Protein AF-A0A5M6CKJ2-F1 (afdb_monomer_lite)

Organism: NCBI:txid2605748

Sequence (151 aa):
MIADSASLDAARKNWSGVEALREKLNVSAFSAVGVVGGTFPFSLADAAHNVPLLHAFSVLNDVLAQLASEGHFSCKSHFLGALVAKSANQLPWRDVESVKSGIKDRNRVAHLGVMLSRCTCWKHIDTIKLELTQFGILQCSEPSNAPESPS

Foldseek 3Di:
DQPDPVLLVVLVVLLVVLVVLVVVLVVVVVVVVPDDDDPPPVQVSLLSLLVSLLSLLVSQLSVLVSCCVVPLWPDPDSDSLRSLVGCVVRAPQPCSPLQNVSVVVNCCCPPVVDGDGNVNSVVNSVSSVVRCVSVVSDPPDDPPPDDDDDD

Structure (mmCIF, N/CA/C/O backbone):
data_AF-A0A5M6CKJ2-F1
#
_entry.id   AF-A0A5M6CKJ2-F1
#
loop_
_atom_site.group_PDB
_atom_site.id
_atom_site.type_symbol
_atom_site.label_atom_id
_atom_site.label_alt_id
_atom_site.label_comp_id
_atom_site.label_asym_id
_atom_site.label_entity_id
_atom_site.label_seq_id
_atom_site.pdbx_PDB_ins_code
_atom_site.Cartn_x
_atom_site.Cartn_y
_atom_site.Cartn_z
_atom_site.occupancy
_atom_site.B_iso_or_equiv
_atom_site.auth_seq_id
_atom_site.auth_comp_id
_atom_site.auth_asym_id
_atom_site.auth_atom_id
_atom_site.pdbx_PDB_model_num
ATOM 1 N N . MET A 1 1 ? -8.041 6.752 12.613 1.00 75.44 1 MET A N 1
ATOM 2 C CA . MET A 1 1 ? -7.098 6.196 11.625 1.00 75.44 1 MET A CA 1
ATOM 3 C C . MET A 1 1 ? -5.795 5.941 12.352 1.00 75.44 1 MET A C 1
ATOM 5 O O . MET A 1 1 ? -5.540 6.716 13.266 1.00 75.44 1 MET A O 1
ATOM 9 N N . ILE A 1 2 ? -5.089 4.854 11.994 1.00 94.88 2 ILE A N 1
ATOM 10 C CA . ILE A 1 2 ? -4.227 4.011 12.861 1.00 94.88 2 ILE A CA 1
ATOM 11 C C . ILE A 1 2 ? -3.830 4.669 14.192 1.00 94.88 2 ILE A C 1
ATOM 13 O O . ILE A 1 2 ? -3.023 5.596 14.217 1.00 94.88 2 ILE A O 1
ATOM 17 N N . ALA A 1 3 ? -4.415 4.173 15.282 1.00 94.81 3 ALA A N 1
ATOM 18 C CA . ALA A 1 3 ? -4.181 4.651 16.641 1.00 94.81 3 ALA A CA 1
ATOM 19 C C . ALA A 1 3 ? -2.909 4.058 17.262 1.00 94.81 3 ALA A C 1
ATOM 21 O O . ALA A 1 3 ? -2.261 4.717 18.076 1.00 94.81 3 ALA A O 1
ATOM 22 N N . ASP A 1 4 ? -2.544 2.831 16.883 1.00 96.31 4 ASP A N 1
ATOM 23 C CA . ASP A 1 4 ? -1.317 2.201 17.357 1.00 96.31 4 ASP A CA 1
ATOM 24 C C . ASP A 1 4 ? -0.080 2.841 16.706 1.00 96.31 4 ASP A C 1
ATOM 26 O O . ASP A 1 4 ? 0.152 2.721 15.499 1.00 96.31 4 ASP A O 1
ATOM 30 N N . SER A 1 5 ? 0.735 3.528 17.509 1.00 95.81 5 SER A N 1
ATOM 31 C CA . SER A 1 5 ? 1.895 4.273 17.008 1.00 95.81 5 SER A CA 1
ATOM 32 C C . SER A 1 5 ? 2.944 3.368 16.360 1.00 95.81 5 SER A C 1
ATOM 34 O O . SER A 1 5 ? 3.517 3.740 15.338 1.00 95.81 5 SER A O 1
ATOM 36 N N . ALA A 1 6 ? 3.151 2.160 16.891 1.00 96.69 6 ALA A N 1
ATOM 37 C CA . ALA A 1 6 ? 4.087 1.193 16.324 1.00 96.69 6 ALA A CA 1
ATOM 38 C C . ALA A 1 6 ? 3.648 0.731 14.924 1.00 96.69 6 ALA A C 1
ATOM 40 O O . ALA A 1 6 ? 4.462 0.693 13.998 1.00 96.69 6 ALA A O 1
ATOM 41 N N . SER A 1 7 ? 2.360 0.435 14.743 1.00 96.56 7 SER A N 1
ATOM 42 C CA . SER A 1 7 ? 1.784 0.069 13.446 1.00 96.56 7 SER A CA 1
ATOM 43 C C . SER A 1 7 ? 1.814 1.229 12.453 1.00 96.56 7 SER A C 1
ATOM 45 O O . SER A 1 7 ? 2.101 1.024 11.271 1.00 96.56 7 SER A O 1
ATOM 47 N N . LEU A 1 8 ? 1.572 2.457 12.918 1.00 96.88 8 LEU A N 1
ATOM 48 C CA . LEU A 1 8 ? 1.676 3.657 12.090 1.00 96.88 8 LEU A CA 1
ATOM 49 C C . LEU A 1 8 ? 3.113 3.878 11.595 1.00 96.88 8 LEU A C 1
ATOM 51 O O . LEU A 1 8 ? 3.332 4.117 10.403 1.00 96.88 8 LEU A O 1
ATOM 55 N N . ASP A 1 9 ? 4.098 3.753 12.482 1.00 96.75 9 ASP A N 1
ATOM 56 C CA . ASP A 1 9 ? 5.512 3.890 12.135 1.00 96.75 9 ASP A CA 1
ATOM 57 C C . ASP A 1 9 ? 5.977 2.767 11.202 1.00 96.75 9 ASP A C 1
ATOM 59 O O . ASP A 1 9 ? 6.713 3.021 10.244 1.00 96.75 9 ASP A O 1
ATOM 63 N N . ALA A 1 10 ? 5.497 1.538 11.411 1.00 96.94 10 ALA A N 1
ATOM 64 C CA . ALA A 1 10 ? 5.757 0.420 10.511 1.00 96.94 10 ALA A CA 1
ATOM 65 C C . ALA A 1 10 ? 5.191 0.674 9.105 1.00 96.94 10 ALA A C 1
ATOM 67 O O . ALA A 1 10 ? 5.906 0.499 8.116 1.00 96.94 10 ALA A O 1
ATOM 68 N N . ALA A 1 11 ? 3.949 1.157 8.998 1.00 97.19 11 ALA A N 1
ATOM 69 C CA . ALA A 1 11 ? 3.337 1.499 7.716 1.00 97.19 11 ALA A CA 1
ATOM 70 C C . ALA A 1 11 ? 4.126 2.597 6.980 1.00 97.19 11 ALA A C 1
ATOM 72 O O . ALA A 1 11 ? 4.420 2.462 5.789 1.00 97.19 11 ALA A O 1
ATOM 73 N N . ARG A 1 12 ? 4.545 3.651 7.694 1.00 97.50 12 ARG A N 1
ATOM 74 C CA . ARG A 1 12 ? 5.382 4.734 7.144 1.00 97.50 12 ARG A CA 1
ATOM 75 C C . ARG A 1 12 ? 6.749 4.236 6.688 1.00 97.50 12 ARG A C 1
ATOM 77 O O . ARG A 1 12 ? 7.211 4.613 5.612 1.00 97.50 12 ARG A O 1
ATOM 84 N N . LYS A 1 13 ? 7.387 3.370 7.477 1.00 97.00 13 LYS A N 1
ATOM 85 C CA . LYS A 1 13 ? 8.678 2.759 7.141 1.00 97.00 13 LYS A CA 1
ATOM 86 C C . LYS A 1 13 ? 8.579 1.849 5.918 1.00 97.00 13 LYS A C 1
ATOM 88 O O . LYS A 1 13 ? 9.456 1.881 5.062 1.00 97.00 13 LYS A O 1
ATOM 93 N N . ASN A 1 14 ? 7.517 1.059 5.799 1.00 97.00 14 ASN A N 1
ATOM 94 C CA . ASN A 1 14 ? 7.327 0.224 4.616 1.00 97.00 14 ASN A CA 1
ATOM 95 C C . ASN A 1 14 ? 7.052 1.090 3.377 1.00 97.00 14 ASN A C 1
ATOM 97 O O . ASN A 1 14 ? 7.629 0.847 2.315 1.00 97.00 14 ASN A O 1
ATOM 101 N N . TRP A 1 15 ? 6.265 2.165 3.521 1.00 97.75 15 TRP A N 1
ATOM 102 C CA . TRP A 1 15 ? 6.047 3.125 2.437 1.00 97.75 15 TRP A CA 1
ATOM 103 C C . TRP A 1 15 ? 7.336 3.824 1.987 1.00 97.75 15 TRP A C 1
ATOM 105 O O . TRP A 1 15 ? 7.572 3.961 0.788 1.00 97.75 15 TRP A O 1
ATOM 115 N N . SER A 1 16 ? 8.222 4.216 2.909 1.00 96.31 16 SER A N 1
ATOM 116 C CA . SER A 1 16 ? 9.513 4.805 2.521 1.00 96.31 16 SER A CA 1
ATOM 117 C C . SER A 1 16 ? 10.379 3.825 1.719 1.00 96.31 16 SER A C 1
ATOM 119 O O . SER A 1 16 ? 11.124 4.247 0.836 1.00 96.31 16 SER A O 1
ATOM 121 N N . GLY A 1 17 ? 10.216 2.515 1.933 1.00 94.88 17 GLY A N 1
ATOM 122 C CA . GLY A 1 17 ? 10.793 1.474 1.084 1.00 94.88 17 GLY A CA 1
ATOM 123 C C . GLY A 1 17 ? 10.261 1.486 -0.356 1.00 94.88 17 GLY A C 1
ATOM 124 O O . GLY A 1 17 ? 11.037 1.287 -1.290 1.00 94.88 17 GLY A O 1
ATOM 125 N N . VAL A 1 18 ? 8.967 1.759 -0.559 1.00 95.88 18 VAL A N 1
ATOM 126 C CA . VAL A 1 18 ? 8.364 1.930 -1.897 1.00 95.88 18 VAL A CA 1
ATOM 127 C C . VAL A 1 18 ? 8.984 3.129 -2.615 1.00 95.88 18 VAL A C 1
ATOM 129 O O . VAL A 1 18 ? 9.413 3.004 -3.763 1.00 95.88 18 VAL A O 1
ATOM 132 N N . GLU A 1 19 ? 9.089 4.270 -1.931 1.00 94.88 19 GLU A N 1
ATOM 133 C CA . GLU A 1 19 ? 9.673 5.498 -2.490 1.00 94.88 19 GLU A CA 1
ATOM 134 C C . GLU A 1 19 ? 11.169 5.323 -2.796 1.00 94.88 19 GLU A C 1
ATOM 136 O O . GLU A 1 19 ? 11.634 5.702 -3.869 1.00 94.88 19 GLU A O 1
ATOM 141 N N . ALA A 1 20 ? 11.924 4.660 -1.914 1.00 92.62 20 ALA A N 1
ATOM 142 C CA . ALA A 1 20 ? 13.337 4.367 -2.147 1.00 92.62 20 ALA A CA 1
ATOM 143 C C . ALA A 1 20 ? 13.554 3.447 -3.363 1.00 92.62 20 ALA A C 1
ATOM 145 O O . ALA A 1 20 ? 14.517 3.626 -4.112 1.00 92.62 20 ALA A O 1
ATOM 146 N N . LEU A 1 21 ? 12.672 2.463 -3.580 1.00 91.25 21 LEU A N 1
ATOM 147 C CA . LEU A 1 21 ? 12.704 1.621 -4.779 1.00 91.25 21 LEU A CA 1
ATOM 148 C C . LEU A 1 21 ? 12.381 2.431 -6.038 1.00 91.25 21 LEU A C 1
ATOM 150 O O . LEU A 1 21 ? 13.078 2.288 -7.043 1.00 91.25 21 LEU A O 1
ATOM 154 N N . ARG A 1 22 ? 11.365 3.300 -5.983 1.00 90.50 22 ARG A N 1
ATOM 155 C CA . ARG A 1 22 ? 11.008 4.203 -7.086 1.00 90.50 22 ARG A CA 1
ATOM 156 C C . ARG A 1 22 ? 12.167 5.115 -7.470 1.00 90.50 22 ARG A C 1
ATOM 158 O O . ARG A 1 22 ? 12.487 5.209 -8.653 1.00 90.50 22 ARG A O 1
ATOM 165 N N . GLU A 1 23 ? 12.819 5.726 -6.489 1.00 88.75 23 GLU A N 1
ATOM 166 C CA . GLU A 1 23 ? 13.943 6.630 -6.722 1.00 88.75 23 GLU A CA 1
ATOM 167 C C . GLU A 1 23 ? 15.131 5.902 -7.355 1.00 88.75 23 GLU A C 1
ATOM 169 O O . GLU A 1 23 ? 15.638 6.321 -8.394 1.00 88.75 23 GLU A O 1
ATOM 174 N N . LYS A 1 24 ? 15.513 4.737 -6.817 1.00 86.75 24 LYS A N 1
ATOM 175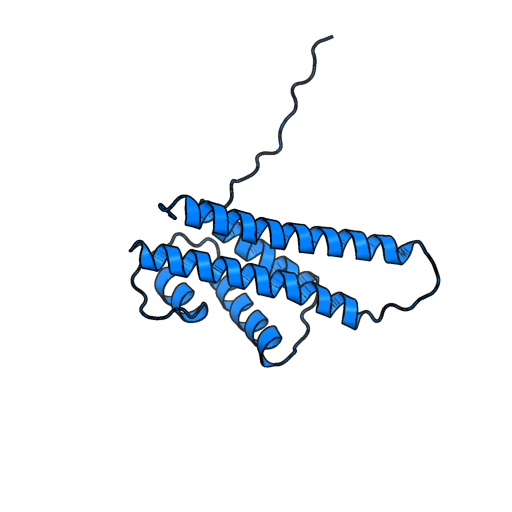 C CA . LYS A 1 24 ? 16.584 3.912 -7.399 1.00 86.75 24 LYS A CA 1
ATOM 176 C C . LYS A 1 24 ? 16.301 3.527 -8.850 1.00 86.75 24 LYS A C 1
ATOM 178 O O . LYS A 1 24 ? 17.207 3.573 -9.681 1.00 86.75 24 LYS A O 1
ATOM 183 N N . LEU A 1 25 ? 15.057 3.165 -9.163 1.00 85.50 25 LEU A N 1
ATOM 184 C CA . LEU A 1 25 ? 14.658 2.807 -10.524 1.00 85.50 25 LEU A CA 1
ATOM 185 C C . LEU A 1 25 ? 14.714 4.008 -11.469 1.00 85.50 25 LEU A C 1
ATOM 187 O O . LEU A 1 25 ? 15.234 3.877 -12.576 1.00 85.50 25 LEU A O 1
ATOM 191 N N . ASN A 1 26 ? 14.264 5.181 -11.020 1.00 80.31 26 ASN A N 1
ATOM 192 C CA . ASN A 1 26 ? 14.388 6.415 -11.789 1.00 80.31 26 ASN A CA 1
ATOM 193 C C . ASN A 1 26 ? 15.861 6.740 -12.077 1.00 80.31 26 ASN A C 1
ATOM 195 O O . ASN A 1 26 ? 16.216 6.904 -13.242 1.00 80.31 26 ASN A O 1
ATOM 199 N N . VAL A 1 27 ? 16.724 6.745 -11.055 1.00 75.50 27 VAL A N 1
ATOM 200 C CA . VAL A 1 27 ? 18.167 7.021 -11.193 1.00 75.50 27 VAL A CA 1
ATOM 201 C C . VAL A 1 27 ? 18.829 6.032 -12.156 1.00 75.50 27 VAL A C 1
ATOM 203 O O . VAL A 1 27 ? 19.533 6.446 -13.074 1.00 75.50 27 VAL A O 1
ATOM 206 N N . SER A 1 28 ? 18.551 4.732 -12.016 1.00 66.88 28 SER A N 1
ATOM 207 C CA . SER A 1 28 ? 19.137 3.696 -12.878 1.00 66.88 28 SER A CA 1
ATOM 208 C C . SER A 1 28 ? 18.737 3.830 -14.353 1.00 66.88 28 SER A C 1
ATOM 210 O O . SER A 1 28 ? 19.562 3.594 -15.237 1.00 66.88 28 SER A O 1
ATOM 212 N N . ALA A 1 29 ? 17.509 4.283 -14.633 1.00 60.06 29 ALA A N 1
ATOM 213 C CA . ALA A 1 29 ? 17.052 4.543 -15.994 1.00 60.06 29 ALA A CA 1
ATOM 214 C C . ALA A 1 29 ? 17.781 5.741 -16.631 1.00 60.06 29 ALA A C 1
ATOM 216 O O . ALA A 1 29 ? 18.025 5.729 -17.834 1.00 60.06 29 ALA A O 1
ATOM 217 N N . PHE A 1 30 ? 18.171 6.744 -15.834 1.00 54.19 30 PHE A N 1
ATOM 218 C CA . PHE A 1 30 ? 18.978 7.878 -16.300 1.00 54.19 30 PHE A CA 1
ATOM 219 C C . PHE A 1 30 ? 20.458 7.508 -16.489 1.00 54.19 30 PHE A C 1
ATOM 221 O O . PHE A 1 30 ? 21.078 7.950 -17.455 1.00 54.19 30 PHE A O 1
ATOM 228 N N . SER A 1 31 ? 21.028 6.658 -15.628 1.00 49.19 31 SER A N 1
ATOM 229 C CA . SER A 1 31 ? 22.428 6.215 -15.747 1.00 49.19 31 SER A CA 1
ATOM 230 C C . SER A 1 31 ? 22.679 5.289 -16.947 1.00 49.19 31 SER A C 1
ATOM 232 O O . SER A 1 31 ? 23.782 5.286 -17.491 1.00 49.19 31 SER A O 1
ATOM 234 N N . ALA A 1 32 ? 21.664 4.550 -17.406 1.00 49.47 32 ALA A N 1
ATOM 235 C CA . ALA A 1 32 ? 21.756 3.666 -18.574 1.00 49.47 32 ALA A CA 1
ATOM 236 C C . ALA A 1 32 ? 21.889 4.410 -19.921 1.00 49.47 32 ALA A C 1
ATOM 238 O O . ALA A 1 32 ? 22.263 3.805 -20.922 1.00 49.47 32 ALA A O 1
ATOM 239 N N . VAL A 1 33 ? 21.617 5.720 -19.959 1.00 49.62 33 VAL A N 1
ATOM 240 C CA . VAL A 1 33 ? 21.737 6.546 -21.176 1.00 49.62 33 VAL A CA 1
ATOM 241 C C . VAL A 1 33 ? 23.170 7.075 -21.371 1.00 49.62 33 VAL A C 1
ATOM 243 O O . VAL A 1 33 ? 23.529 7.482 -22.472 1.00 49.62 33 VAL A O 1
ATOM 246 N N . GLY A 1 34 ? 24.015 7.049 -20.332 1.00 43.72 34 GLY A N 1
ATOM 247 C CA . GLY A 1 34 ? 25.314 7.735 -20.340 1.00 43.72 34 GLY A CA 1
ATOM 248 C C . GLY A 1 34 ? 26.558 6.874 -20.577 1.00 43.72 34 GLY A C 1
ATOM 249 O O . GLY A 1 34 ? 27.597 7.421 -20.938 1.00 43.72 34 GLY A O 1
ATOM 250 N N . VAL A 1 35 ? 26.511 5.553 -20.369 1.00 45.47 35 VAL A N 1
ATOM 251 C CA . VAL A 1 35 ? 27.732 4.724 -20.351 1.00 45.47 35 VAL A CA 1
ATOM 252 C C . VAL A 1 35 ? 27.497 3.389 -21.061 1.00 45.47 35 VAL A C 1
ATOM 254 O O . VAL A 1 35 ? 26.913 2.473 -20.501 1.00 45.47 35 VAL A O 1
ATOM 257 N N . VAL A 1 36 ? 28.030 3.290 -22.284 1.00 42.56 36 VAL A N 1
ATOM 258 C CA . VAL A 1 36 ? 28.400 2.044 -22.984 1.00 42.56 36 VAL A CA 1
ATOM 259 C C . VAL A 1 36 ? 27.244 1.101 -23.353 1.00 42.56 36 VAL A C 1
ATOM 261 O O . VAL A 1 36 ? 26.834 0.267 -22.561 1.00 42.56 36 VAL A O 1
ATOM 264 N N . GLY A 1 37 ? 26.811 1.169 -24.620 1.00 40.34 37 GLY A N 1
ATOM 265 C CA . GLY A 1 37 ? 26.710 0.038 -25.571 1.00 40.34 37 GLY A CA 1
ATOM 266 C C . GLY A 1 37 ? 26.043 -1.297 -25.188 1.00 40.34 37 GLY A C 1
ATOM 267 O O . GLY A 1 37 ? 26.138 -2.238 -25.969 1.00 40.34 37 GLY A O 1
ATOM 268 N N . GLY A 1 38 ? 25.395 -1.425 -24.035 1.00 43.25 38 GLY A N 1
ATOM 269 C CA . GLY A 1 38 ? 24.720 -2.636 -23.588 1.00 43.25 38 GLY A CA 1
ATOM 270 C C . GLY A 1 38 ? 23.216 -2.460 -23.687 1.00 43.25 38 GLY A C 1
ATOM 271 O O . GLY A 1 38 ? 22.629 -1.675 -22.946 1.00 43.25 38 GLY A O 1
ATOM 272 N N . THR A 1 39 ? 22.573 -3.202 -24.583 1.00 44.84 39 THR A N 1
ATOM 273 C CA . THR A 1 39 ? 21.116 -3.348 -24.604 1.00 44.84 39 THR A CA 1
ATOM 274 C C . THR A 1 39 ? 20.664 -4.002 -23.299 1.00 44.84 39 THR A C 1
ATOM 276 O O . THR A 1 39 ? 20.584 -5.227 -23.213 1.00 44.84 39 THR A O 1
ATOM 279 N N . PHE A 1 40 ? 20.369 -3.208 -22.268 1.00 48.59 40 PHE A N 1
ATOM 280 C CA . PHE A 1 40 ? 19.510 -3.679 -21.190 1.00 48.59 40 PHE A CA 1
ATOM 281 C C . PHE A 1 40 ? 18.167 -4.028 -21.834 1.00 48.59 40 PHE A C 1
ATOM 283 O O . PHE A 1 40 ? 17.557 -3.157 -22.462 1.00 48.59 40 PHE A O 1
ATOM 290 N N . PRO A 1 41 ? 17.708 -5.286 -21.760 1.00 55.94 41 PRO A N 1
ATOM 291 C CA . PRO A 1 41 ? 16.437 -5.635 -22.359 1.00 55.94 41 PRO A CA 1
ATOM 292 C C . PRO A 1 41 ? 15.356 -4.828 -21.639 1.00 55.94 41 PRO A C 1
ATOM 294 O O . PRO A 1 41 ? 15.204 -4.935 -20.422 1.00 55.94 41 PRO A O 1
ATOM 297 N N . PHE A 1 42 ? 14.618 -4.002 -22.387 1.00 56.53 42 PHE A N 1
ATOM 298 C CA . PHE A 1 42 ? 13.520 -3.170 -21.878 1.00 56.53 42 PHE A CA 1
ATOM 299 C C . PHE A 1 42 ? 12.542 -3.965 -20.988 1.00 56.53 42 PHE A C 1
ATOM 301 O O . PHE A 1 42 ? 11.997 -3.425 -20.029 1.00 56.53 42 PHE A O 1
ATOM 308 N N . SER A 1 43 ? 12.405 -5.274 -21.230 1.00 57.88 43 SER A N 1
ATOM 309 C CA . SER A 1 43 ? 11.608 -6.195 -20.415 1.00 57.88 43 SER A CA 1
ATOM 310 C C . SER A 1 43 ? 12.095 -6.354 -18.969 1.00 57.88 43 SER A C 1
ATOM 312 O O . SER A 1 43 ? 11.271 -6.497 -18.071 1.00 57.88 43 SER A O 1
ATOM 314 N N . LEU A 1 44 ? 13.405 -6.296 -18.702 1.00 63.38 44 LEU A N 1
ATOM 315 C CA . LEU A 1 44 ? 13.939 -6.352 -17.336 1.00 63.38 44 LEU A CA 1
ATOM 316 C C . LEU A 1 44 ? 13.695 -5.030 -16.598 1.00 63.38 44 LEU A C 1
ATOM 318 O O . LEU A 1 44 ? 13.409 -5.032 -15.400 1.00 63.38 44 LEU A O 1
ATOM 322 N N . ALA A 1 45 ? 13.760 -3.909 -17.325 1.00 64.62 45 ALA A N 1
ATOM 323 C CA . ALA A 1 45 ? 13.434 -2.600 -16.780 1.00 64.62 45 ALA A CA 1
ATOM 324 C C . ALA A 1 45 ? 11.958 -2.551 -16.367 1.00 64.62 45 ALA A C 1
ATOM 326 O O . ALA A 1 45 ? 11.678 -2.255 -15.210 1.00 64.62 45 ALA A O 1
ATOM 327 N N . ASP A 1 46 ? 11.015 -2.925 -17.237 1.00 66.50 46 ASP A N 1
ATOM 328 C CA . ASP A 1 46 ? 9.585 -2.968 -16.893 1.00 66.50 46 ASP A CA 1
ATOM 329 C C . ASP A 1 46 ? 9.284 -3.966 -15.761 1.00 66.50 46 ASP A C 1
ATOM 331 O O . ASP A 1 46 ? 8.550 -3.639 -14.825 1.00 66.50 46 ASP A O 1
ATOM 335 N N . ALA A 1 47 ? 9.921 -5.142 -15.751 1.00 72.00 47 ALA A N 1
ATOM 336 C CA . ALA A 1 47 ? 9.797 -6.100 -14.649 1.00 72.00 47 ALA A CA 1
ATOM 337 C C . ALA A 1 47 ? 10.198 -5.490 -13.295 1.00 72.00 47 ALA A C 1
ATOM 339 O O . ALA A 1 47 ? 9.505 -5.684 -12.294 1.00 72.00 47 ALA A O 1
ATOM 340 N N . ALA A 1 48 ? 11.266 -4.690 -13.260 1.00 82.25 48 ALA A N 1
ATOM 341 C CA . ALA A 1 48 ? 11.745 -4.070 -12.030 1.00 82.25 48 ALA A CA 1
ATOM 342 C C . ALA A 1 48 ? 10.744 -3.053 -11.440 1.00 82.25 48 ALA A C 1
ATOM 344 O O . ALA A 1 48 ? 10.665 -2.913 -10.221 1.00 82.25 48 ALA A O 1
ATOM 345 N N . HIS A 1 49 ? 9.907 -2.418 -12.270 1.00 85.00 49 HIS A N 1
ATOM 346 C CA . HIS A 1 49 ? 8.852 -1.491 -11.831 1.00 85.00 49 HIS A CA 1
ATOM 347 C C . HIS A 1 49 ? 7.652 -2.188 -11.173 1.00 85.00 49 HIS A C 1
ATOM 349 O O . HIS A 1 49 ? 6.880 -1.553 -10.455 1.00 85.00 49 HIS A O 1
ATOM 355 N N . ASN A 1 50 ? 7.493 -3.496 -11.378 1.00 88.38 50 ASN A N 1
ATOM 356 C CA . ASN A 1 50 ? 6.423 -4.272 -10.757 1.00 88.38 50 ASN A CA 1
ATOM 357 C C . ASN A 1 50 ? 6.714 -4.569 -9.271 1.00 88.38 50 ASN A C 1
ATOM 359 O O . ASN A 1 50 ? 5.788 -4.745 -8.483 1.00 88.38 50 ASN A O 1
ATOM 363 N N . VAL A 1 51 ? 7.985 -4.554 -8.854 1.00 92.00 51 VAL A N 1
ATOM 364 C CA . VAL A 1 51 ? 8.393 -4.756 -7.452 1.00 92.00 51 VAL A CA 1
ATOM 365 C C . VAL A 1 51 ? 7.875 -3.652 -6.515 1.00 92.00 51 VAL A C 1
ATOM 367 O O . VAL A 1 51 ? 7.184 -3.988 -5.550 1.00 92.00 51 VAL A O 1
ATOM 370 N N . PRO A 1 52 ? 8.128 -2.347 -6.757 1.00 94.38 52 PRO A N 1
ATOM 371 C CA . PRO A 1 52 ? 7.573 -1.292 -5.909 1.00 94.38 52 PRO A CA 1
ATOM 372 C C . PRO A 1 52 ? 6.042 -1.266 -5.945 1.00 94.38 52 PRO A C 1
ATOM 374 O O . PRO A 1 52 ? 5.429 -0.937 -4.936 1.00 94.38 52 PRO A O 1
ATOM 377 N N . LEU A 1 53 ? 5.415 -1.676 -7.055 1.00 95.44 53 LEU A N 1
ATOM 378 C CA . LEU A 1 53 ? 3.957 -1.793 -7.145 1.00 95.44 53 LEU A CA 1
ATOM 379 C C . LEU A 1 53 ? 3.421 -2.864 -6.188 1.00 95.44 53 LEU A C 1
ATOM 381 O O . LEU A 1 53 ? 2.485 -2.613 -5.429 1.00 95.44 53 LEU A O 1
ATOM 385 N N . LEU A 1 54 ? 4.021 -4.057 -6.211 1.00 95.75 54 LEU A N 1
ATOM 386 C CA . LEU A 1 54 ? 3.656 -5.150 -5.311 1.00 95.75 54 LEU A CA 1
ATOM 387 C C . LEU A 1 54 ? 3.847 -4.746 -3.847 1.00 95.75 54 LEU A C 1
ATOM 389 O O . LEU A 1 54 ? 2.979 -5.027 -3.020 1.00 95.75 54 LEU A O 1
ATOM 393 N N . HIS A 1 55 ? 4.944 -4.049 -3.549 1.00 97.00 55 HIS A N 1
ATOM 394 C CA . HIS A 1 55 ? 5.220 -3.544 -2.210 1.00 97.00 55 HIS A CA 1
ATOM 395 C C . HIS A 1 55 ? 4.185 -2.492 -1.779 1.00 97.00 55 HIS A C 1
ATOM 397 O O . HIS A 1 55 ? 3.624 -2.615 -0.695 1.00 97.00 55 HIS A O 1
ATOM 403 N N . ALA A 1 56 ? 3.835 -1.528 -2.637 1.00 98.06 56 ALA A N 1
ATOM 404 C CA . ALA A 1 56 ? 2.818 -0.519 -2.334 1.00 98.06 56 ALA A CA 1
ATOM 405 C C . ALA A 1 56 ? 1.457 -1.142 -1.986 1.00 98.06 56 ALA A C 1
ATOM 407 O O . ALA A 1 56 ? 0.818 -0.745 -1.012 1.00 98.06 56 ALA A O 1
ATOM 408 N N . PHE A 1 57 ? 1.033 -2.167 -2.732 1.00 98.38 57 PHE A N 1
ATOM 409 C CA . PHE A 1 57 ? -0.196 -2.895 -2.413 1.00 98.38 57 PHE A CA 1
ATOM 410 C C . PHE A 1 57 ? -0.101 -3.725 -1.129 1.00 98.38 57 PHE A C 1
ATOM 412 O O . PHE A 1 57 ? -1.113 -3.878 -0.447 1.00 98.38 57 PHE A O 1
ATOM 419 N N . SER A 1 58 ? 1.084 -4.233 -0.778 1.00 97.94 58 SER A N 1
ATOM 420 C CA . SER A 1 58 ? 1.312 -4.863 0.528 1.00 97.94 58 SER A CA 1
ATOM 421 C C . SER A 1 58 ? 1.119 -3.857 1.661 1.00 97.94 58 SER A C 1
ATOM 423 O O . SER A 1 58 ? 0.373 -4.137 2.590 1.00 97.94 58 SER A O 1
ATOM 425 N N . VAL A 1 59 ? 1.695 -2.653 1.543 1.00 98.31 59 VAL A N 1
ATOM 426 C CA . VAL A 1 59 ? 1.517 -1.586 2.544 1.00 98.31 59 VAL A CA 1
ATOM 427 C C . VAL A 1 59 ? 0.043 -1.224 2.706 1.00 98.31 59 VAL A C 1
ATOM 429 O O . VAL A 1 59 ? -0.445 -1.131 3.829 1.00 98.31 59 VAL A O 1
ATOM 432 N N . LEU A 1 60 ? -0.691 -1.062 1.599 1.00 98.56 60 LEU A N 1
ATOM 433 C CA . LEU A 1 60 ? -2.128 -0.788 1.660 1.00 98.56 60 LEU A CA 1
ATOM 434 C C . LEU A 1 60 ? -2.897 -1.915 2.363 1.00 98.56 60 LEU A C 1
ATOM 436 O O . LEU A 1 60 ? -3.797 -1.641 3.154 1.00 98.56 60 LEU A O 1
ATOM 440 N N . ASN A 1 61 ? -2.555 -3.173 2.079 1.00 98.50 61 ASN A N 1
ATOM 441 C CA . ASN A 1 61 ? -3.173 -4.321 2.732 1.00 98.50 61 ASN A CA 1
ATOM 442 C C . ASN A 1 61 ? -2.955 -4.287 4.247 1.00 98.50 61 ASN A C 1
ATOM 444 O O . ASN A 1 61 ? -3.920 -4.427 4.994 1.00 98.50 61 ASN A O 1
ATOM 448 N N . ASP A 1 62 ? -1.719 -4.049 4.682 1.00 98.19 62 ASP A N 1
ATOM 449 C CA . ASP A 1 62 ? -1.354 -4.017 6.099 1.00 98.19 62 ASP A CA 1
ATOM 450 C C . ASP A 1 62 ? -2.057 -2.865 6.827 1.00 98.19 62 ASP A C 1
ATOM 452 O O . ASP A 1 62 ? -2.627 -3.061 7.899 1.00 98.19 62 ASP A O 1
ATOM 456 N N . VAL A 1 63 ? -2.121 -1.682 6.203 1.00 98.31 63 VAL A N 1
ATOM 457 C CA . VAL A 1 63 ? -2.864 -0.529 6.735 1.00 98.31 63 VAL A CA 1
ATOM 458 C C . VAL A 1 63 ? -4.346 -0.854 6.892 1.00 98.31 63 VAL A C 1
ATOM 460 O O . VAL A 1 63 ? -4.924 -0.594 7.944 1.00 98.31 63 VAL A O 1
ATOM 463 N N . LEU A 1 64 ? -4.986 -1.434 5.875 1.00 98.38 64 LEU A N 1
ATOM 464 C CA . LEU A 1 64 ? -6.407 -1.773 5.957 1.00 98.38 64 LEU A CA 1
ATOM 465 C C . LEU A 1 64 ? -6.680 -2.884 6.974 1.00 98.38 64 LEU A C 1
ATOM 467 O O . LEU A 1 64 ? -7.697 -2.830 7.663 1.00 98.38 64 LEU A O 1
ATOM 471 N N . ALA A 1 65 ? -5.790 -3.870 7.084 1.00 98.12 65 ALA A N 1
ATOM 472 C CA . ALA A 1 65 ? -5.889 -4.919 8.090 1.00 98.12 65 ALA A CA 1
ATOM 473 C C . ALA A 1 65 ? -5.787 -4.337 9.507 1.00 98.12 65 ALA A C 1
ATOM 475 O O . ALA A 1 65 ? -6.591 -4.696 10.366 1.00 98.12 65 ALA A O 1
ATOM 476 N N . GLN A 1 66 ? -4.872 -3.389 9.726 1.00 98.06 66 GLN A N 1
ATOM 477 C CA . GLN A 1 66 ? -4.743 -2.688 11.001 1.00 98.06 66 GLN A CA 1
ATOM 478 C C . GLN A 1 66 ? -5.964 -1.810 11.305 1.00 98.06 66 GLN A C 1
ATOM 480 O O . GLN A 1 66 ? -6.496 -1.827 12.407 1.00 98.06 66 GLN A O 1
ATOM 485 N N . LEU A 1 67 ? -6.487 -1.076 10.323 1.00 97.69 67 LEU A N 1
ATOM 486 C CA . LEU A 1 67 ? -7.710 -0.293 10.522 1.00 97.69 67 LEU A CA 1
ATOM 487 C C . LEU A 1 67 ? -8.912 -1.192 10.860 1.00 97.69 67 LEU A C 1
ATOM 489 O O . LEU A 1 67 ? -9.746 -0.820 11.687 1.00 97.69 67 LEU A O 1
ATOM 493 N N . ALA A 1 68 ? -9.002 -2.379 10.255 1.00 97.69 68 ALA A N 1
ATOM 494 C CA . ALA A 1 68 ? -10.026 -3.359 10.600 1.00 97.69 68 ALA A CA 1
ATOM 495 C C . ALA A 1 68 ? -9.848 -3.907 12.027 1.00 97.69 68 ALA A C 1
ATOM 497 O O . ALA A 1 68 ? -10.838 -4.043 12.746 1.00 97.69 68 ALA A O 1
ATOM 498 N N . SER A 1 69 ? -8.612 -4.203 12.450 1.00 97.12 69 SER A N 1
ATOM 499 C CA . SER A 1 69 ? -8.321 -4.711 13.801 1.00 97.12 69 SER A CA 1
ATOM 500 C C . SER A 1 69 ? -8.609 -3.671 14.890 1.00 97.12 69 SER A C 1
ATOM 502 O O . SER A 1 69 ? -9.094 -4.025 15.961 1.00 97.12 69 SER A O 1
ATOM 504 N N . GLU A 1 70 ? -8.418 -2.388 14.582 1.00 97.12 70 GLU A N 1
ATOM 505 C CA . GLU A 1 70 ? -8.779 -1.2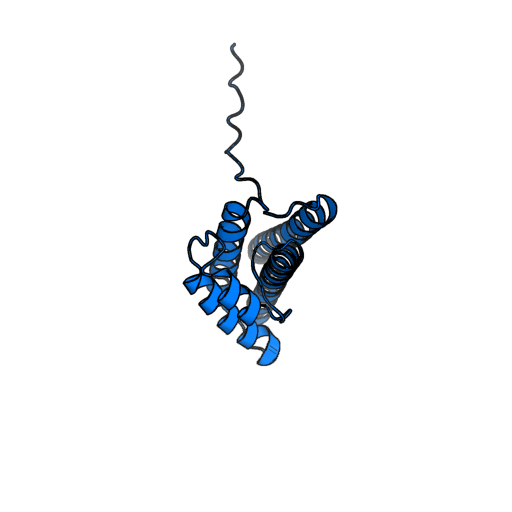51 15.439 1.00 97.12 70 GLU A CA 1
ATOM 506 C C . GLU A 1 70 ? -10.280 -0.907 15.408 1.00 97.12 70 GLU A C 1
ATOM 508 O O . GLU A 1 70 ? -10.727 0.023 16.078 1.00 97.12 70 GLU A O 1
ATOM 513 N N . GLY A 1 71 ? -11.086 -1.649 14.643 1.00 96.88 71 GLY A N 1
ATOM 514 C CA . GLY A 1 71 ? -12.540 -1.500 14.624 1.00 96.88 71 GLY A CA 1
ATOM 515 C C . GLY A 1 71 ? -13.065 -0.359 13.750 1.00 96.88 71 GLY A C 1
ATOM 516 O O . GLY A 1 71 ? -14.250 -0.041 13.832 1.00 96.88 71 GLY A O 1
ATOM 517 N N . HIS A 1 72 ? -12.243 0.231 12.872 1.00 97.38 72 HIS A N 1
ATOM 518 C CA . HIS A 1 72 ? -12.718 1.241 11.916 1.00 97.38 72 HIS A CA 1
ATOM 519 C C . HIS A 1 72 ? -13.709 0.676 10.893 1.00 97.38 72 HIS A C 1
ATOM 521 O O . HIS A 1 72 ? -14.528 1.414 10.350 1.00 97.38 72 HIS A O 1
ATOM 527 N N . PHE A 1 73 ? -13.625 -0.625 10.615 1.00 97.62 73 PHE A N 1
ATOM 528 C CA . PHE A 1 73 ? -14.624 -1.363 9.857 1.00 97.62 73 PHE A CA 1
ATOM 529 C C . PHE A 1 73 ? -14.550 -2.857 10.173 1.00 97.62 73 PHE A C 1
ATOM 531 O O . PHE A 1 73 ? -13.503 -3.375 10.548 1.00 97.62 73 PHE A O 1
ATOM 538 N N . SER A 1 74 ? -15.652 -3.584 9.978 1.00 96.94 74 SER A N 1
ATOM 539 C CA . SER A 1 74 ? -15.672 -5.038 10.183 1.00 96.94 74 SER A CA 1
ATOM 540 C C . SER A 1 74 ? -15.319 -5.804 8.905 1.00 96.94 74 SER A C 1
ATOM 542 O O . SER A 1 74 ? -16.031 -5.734 7.896 1.00 96.94 74 SER A O 1
ATOM 544 N N . CYS A 1 75 ? -14.243 -6.591 8.953 1.00 96.94 75 CYS A N 1
ATOM 545 C CA . CYS A 1 75 ? -13.884 -7.549 7.913 1.00 96.94 75 CYS A CA 1
ATOM 546 C C . CYS A 1 75 ? -13.268 -8.807 8.539 1.00 96.94 75 CYS A C 1
ATOM 548 O O . CYS A 1 75 ? -12.348 -8.717 9.341 1.00 96.94 75 CYS A O 1
A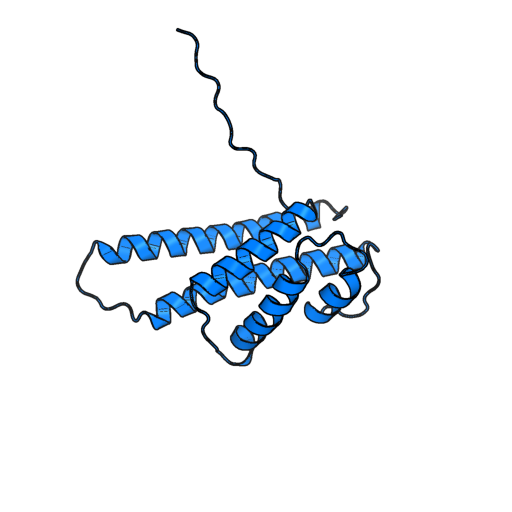TOM 550 N N . LYS A 1 76 ? -13.754 -9.994 8.153 1.00 93.62 76 LYS A N 1
ATOM 551 C CA . LYS A 1 76 ? -13.202 -11.287 8.612 1.00 93.62 76 LYS A CA 1
ATOM 552 C C . LYS A 1 76 ? -12.039 -11.793 7.750 1.00 93.62 76 LYS A C 1
ATOM 554 O O . LYS A 1 76 ? -11.437 -12.812 8.066 1.00 93.62 76 LYS A O 1
ATOM 559 N N . SER A 1 77 ? -11.777 -11.138 6.621 1.00 95.88 77 SER A N 1
ATOM 560 C CA . SER A 1 77 ? -10.759 -11.543 5.654 1.00 95.88 77 SER A CA 1
ATOM 561 C C . SER A 1 77 ? -9.537 -10.638 5.755 1.00 95.88 77 SER A C 1
ATOM 563 O O . SER A 1 77 ? -9.682 -9.430 5.918 1.00 95.88 77 SER A O 1
ATOM 565 N N . HIS A 1 78 ? -8.353 -11.223 5.588 1.00 94.06 78 HIS A N 1
ATOM 566 C CA . HIS A 1 78 ? -7.076 -10.513 5.489 1.00 94.06 78 HIS A CA 1
ATOM 567 C C . HIS A 1 78 ? -6.664 -10.232 4.032 1.00 94.06 78 HIS A C 1
ATOM 569 O O . HIS A 1 78 ? -5.567 -9.741 3.787 1.00 94.06 78 HIS A O 1
ATOM 575 N N . PHE A 1 79 ? -7.507 -10.576 3.049 1.00 95.38 79 PHE A N 1
ATOM 576 C CA . PHE A 1 79 ? -7.204 -10.343 1.640 1.00 95.38 79 PHE A CA 1
ATOM 577 C C . PHE A 1 79 ? -7.543 -8.910 1.234 1.00 95.38 79 PHE A C 1
ATOM 579 O O . PHE A 1 79 ? -8.675 -8.457 1.421 1.00 95.38 79 PHE A O 1
ATOM 586 N N . LEU A 1 80 ? -6.598 -8.250 0.563 1.00 96.94 80 LEU A N 1
ATOM 587 C CA . LEU A 1 80 ? -6.707 -6.861 0.116 1.00 96.94 80 LEU A CA 1
ATOM 588 C C . LEU A 1 80 ? -8.032 -6.538 -0.589 1.00 96.94 80 LEU A C 1
ATOM 590 O O . LEU A 1 80 ? -8.684 -5.553 -0.259 1.00 96.94 80 LEU A O 1
ATOM 594 N N . GLY A 1 81 ? -8.471 -7.378 -1.533 1.00 97.31 81 GLY A N 1
ATOM 595 C CA . GLY A 1 81 ? -9.727 -7.148 -2.256 1.00 97.31 81 GLY A CA 1
ATOM 596 C C . GLY A 1 81 ? -10.959 -7.138 -1.342 1.00 97.31 81 GLY A C 1
ATOM 597 O O . GLY A 1 81 ? -11.853 -6.313 -1.519 1.00 97.31 81 GLY A O 1
ATOM 598 N N . ALA A 1 82 ? -10.990 -8.013 -0.333 1.00 97.50 82 ALA A N 1
ATOM 599 C CA . ALA A 1 82 ? -12.073 -8.057 0.643 1.00 97.50 82 ALA A CA 1
ATOM 600 C C . ALA A 1 82 ? -12.013 -6.860 1.603 1.00 97.50 82 ALA A C 1
ATOM 602 O O . ALA A 1 82 ? -13.048 -6.256 1.889 1.00 97.50 82 ALA A O 1
ATOM 603 N N . LEU A 1 83 ? -10.809 -6.487 2.048 1.00 98.31 83 LEU A N 1
ATOM 604 C CA . LEU A 1 83 ? -10.580 -5.315 2.892 1.00 98.31 83 LEU A CA 1
ATOM 605 C C . LEU A 1 83 ? -11.038 -4.025 2.199 1.00 98.31 83 LEU A C 1
ATOM 607 O O . LEU A 1 83 ? -11.818 -3.279 2.784 1.00 98.31 83 LEU A O 1
ATOM 611 N N . VAL A 1 84 ? -10.647 -3.805 0.939 1.00 98.12 84 VAL A N 1
ATOM 612 C CA . VAL A 1 84 ? -11.083 -2.643 0.142 1.00 98.12 84 VAL A CA 1
ATOM 613 C C . VAL A 1 84 ? -12.596 -2.640 -0.067 1.00 98.12 84 VAL A C 1
ATOM 615 O O . VAL A 1 84 ? -13.243 -1.611 0.106 1.00 98.12 84 VAL A O 1
ATOM 618 N N . ALA A 1 85 ? -13.199 -3.787 -0.392 1.00 97.62 85 ALA A N 1
ATOM 619 C CA . ALA A 1 85 ? -14.646 -3.865 -0.588 1.00 97.62 85 ALA A CA 1
ATOM 620 C C . ALA A 1 85 ? -15.436 -3.523 0.687 1.00 97.62 85 ALA A C 1
ATOM 622 O O . ALA A 1 85 ? -16.476 -2.872 0.610 1.00 97.62 85 ALA A O 1
ATOM 623 N N . LYS A 1 86 ? -14.957 -3.954 1.861 1.00 97.62 86 LYS A N 1
ATOM 624 C CA . LYS A 1 86 ? -15.617 -3.676 3.146 1.00 97.62 86 LYS A CA 1
ATOM 625 C C . LYS A 1 86 ? -15.381 -2.258 3.649 1.00 97.62 86 LYS A C 1
ATOM 627 O O . LYS A 1 86 ? -16.291 -1.678 4.245 1.00 97.62 86 LYS A O 1
ATOM 632 N N . SER A 1 87 ? -14.202 -1.702 3.401 1.00 97.56 87 SER A N 1
ATOM 633 C CA . SER A 1 87 ? -13.849 -0.359 3.848 1.00 97.56 87 SER A CA 1
ATOM 634 C C . SER A 1 87 ? -14.393 0.747 2.943 1.00 97.56 87 SER A C 1
ATOM 636 O O . SER A 1 87 ? -14.510 1.875 3.408 1.00 97.56 87 SER A O 1
ATOM 638 N N . ALA A 1 88 ? -14.775 0.451 1.694 1.00 96.94 88 ALA A N 1
ATOM 639 C CA . ALA A 1 88 ? -15.261 1.433 0.715 1.00 96.94 88 ALA A CA 1
ATOM 640 C C . ALA A 1 88 ? -16.387 2.354 1.228 1.00 96.94 88 ALA A C 1
ATOM 642 O O . ALA A 1 88 ? -16.448 3.510 0.832 1.00 96.94 88 ALA A O 1
ATOM 643 N N . ASN A 1 89 ? -17.250 1.857 2.121 1.00 93.25 89 ASN A N 1
ATOM 644 C CA . ASN A 1 89 ? -18.367 2.628 2.687 1.00 93.25 89 ASN A CA 1
ATOM 645 C C . ASN A 1 89 ? -18.077 3.216 4.080 1.00 93.25 89 ASN A C 1
ATOM 647 O O . ASN A 1 89 ? -18.945 3.861 4.657 1.00 93.25 89 ASN A O 1
ATOM 651 N N . GLN A 1 90 ? -16.912 2.923 4.661 1.00 96.50 90 GLN A N 1
ATOM 652 C CA . GLN A 1 90 ? -16.588 3.238 6.061 1.00 96.50 90 GLN A CA 1
ATOM 653 C C . GLN A 1 90 ? -15.344 4.120 6.194 1.00 96.50 90 GLN A C 1
ATOM 655 O O . GLN A 1 90 ? -15.213 4.855 7.168 1.00 96.50 90 GLN A O 1
ATOM 660 N N . LEU A 1 91 ? -14.440 4.066 5.215 1.00 96.88 91 LEU A N 1
ATOM 661 C CA . LEU A 1 91 ? -13.259 4.915 5.142 1.00 96.88 91 LEU A CA 1
ATOM 662 C C . LEU A 1 91 ? -13.442 6.000 4.074 1.00 96.88 91 LEU A C 1
ATOM 664 O O . LEU A 1 91 ? -14.107 5.758 3.063 1.00 96.88 91 LEU A O 1
ATOM 668 N N . PRO A 1 92 ? -12.833 7.181 4.260 1.00 96.25 92 PRO A N 1
ATOM 669 C CA . PRO A 1 92 ? -12.969 8.302 3.339 1.00 96.25 92 PRO A CA 1
ATOM 670 C C . PRO A 1 92 ? -12.036 8.136 2.131 1.00 96.25 92 PRO A C 1
ATOM 672 O O . PRO A 1 92 ? -11.070 8.879 1.998 1.00 96.25 92 PRO A O 1
ATOM 675 N N . TRP A 1 93 ? -12.286 7.148 1.273 1.00 97.31 93 TRP A N 1
ATOM 676 C CA . TRP A 1 93 ? -11.507 6.945 0.046 1.00 97.31 93 TRP A CA 1
ATOM 677 C C . TRP A 1 93 ? -11.611 8.150 -0.898 1.00 97.31 93 TRP A C 1
ATOM 679 O O . TRP A 1 93 ? -12.692 8.719 -1.057 1.00 97.31 93 TRP A O 1
ATOM 689 N N . ARG A 1 94 ? -10.514 8.503 -1.577 1.00 96.81 94 ARG A N 1
ATOM 690 C CA . ARG A 1 94 ? -10.533 9.507 -2.654 1.00 96.81 94 ARG A CA 1
ATOM 691 C C . ARG A 1 94 ? -10.962 8.910 -3.989 1.00 96.81 94 ARG A C 1
ATOM 693 O O . ARG A 1 94 ? -11.789 9.497 -4.678 1.00 96.81 94 ARG A O 1
ATOM 700 N N . ASP A 1 95 ? -10.400 7.763 -4.347 1.00 96.12 95 ASP A N 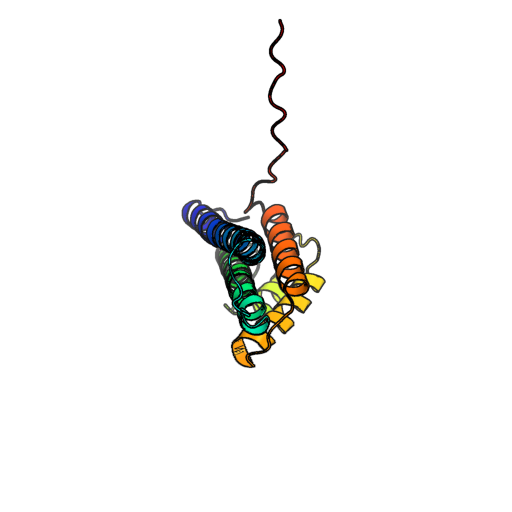1
ATOM 701 C CA . ASP A 1 95 ? -10.632 7.050 -5.600 1.00 96.12 95 ASP A CA 1
ATOM 702 C C . ASP A 1 95 ? -10.483 5.528 -5.403 1.00 96.12 95 ASP A C 1
ATOM 704 O O . ASP A 1 95 ? -9.559 4.859 -5.883 1.00 96.12 95 ASP A O 1
ATOM 708 N N . VAL A 1 96 ? -11.450 4.953 -4.683 1.00 97.19 96 VAL A N 1
ATOM 709 C CA . VAL A 1 96 ? -11.494 3.509 -4.411 1.00 97.19 96 VAL A CA 1
ATOM 710 C C . VAL A 1 96 ? -11.606 2.663 -5.686 1.00 97.19 96 VAL A C 1
ATOM 712 O O . VAL A 1 96 ? -11.170 1.511 -5.706 1.00 97.19 96 VAL A O 1
ATOM 715 N N . GLU A 1 97 ? -12.171 3.202 -6.769 1.00 97.69 97 GLU A N 1
ATOM 716 C CA . GLU A 1 97 ? -12.322 2.468 -8.029 1.00 97.69 97 GLU A CA 1
ATOM 717 C C . GLU A 1 97 ? -10.983 2.316 -8.756 1.00 97.69 97 GLU A C 1
ATOM 719 O O . GLU A 1 97 ? -10.667 1.216 -9.227 1.00 97.69 97 GLU A O 1
ATOM 724 N N . SER A 1 98 ? -10.137 3.352 -8.765 1.00 97.62 98 SER A N 1
ATOM 725 C CA . SER A 1 98 ? -8.758 3.225 -9.255 1.00 97.62 98 SER A CA 1
ATOM 726 C C . SER A 1 98 ? -7.963 2.198 -8.448 1.00 97.62 98 SER A C 1
ATOM 728 O O . SER A 1 98 ? -7.254 1.378 -9.033 1.00 97.62 98 SER A O 1
ATOM 730 N N . VAL A 1 99 ? -8.146 2.148 -7.124 1.00 98.06 99 VAL A N 1
ATOM 731 C CA . VAL A 1 99 ? -7.518 1.129 -6.261 1.00 98.06 99 VAL A CA 1
ATOM 732 C C . VAL A 1 99 ? -7.996 -0.275 -6.627 1.00 98.06 99 VAL A C 1
ATOM 734 O O . VAL A 1 99 ? -7.178 -1.175 -6.824 1.00 98.06 99 VAL A O 1
ATOM 737 N N . LYS A 1 100 ? -9.311 -0.484 -6.781 1.00 98.06 100 LYS A N 1
ATOM 738 C CA . LYS A 1 100 ? -9.880 -1.773 -7.215 1.00 98.06 100 LYS A CA 1
ATOM 739 C C . LYS A 1 100 ? -9.346 -2.205 -8.579 1.00 98.06 100 LYS A C 1
ATOM 741 O O . LYS A 1 100 ? -9.073 -3.390 -8.777 1.00 98.06 100 LYS A O 1
ATOM 746 N N . SER A 1 101 ? -9.191 -1.267 -9.512 1.00 97.56 101 SER A N 1
ATOM 747 C CA . SER A 1 101 ? -8.571 -1.523 -10.814 1.00 97.56 101 SER A CA 1
ATOM 748 C C . SER A 1 101 ? -7.116 -1.973 -10.654 1.00 97.56 101 SER A C 1
ATOM 750 O O . SER A 1 101 ? -6.731 -3.029 -11.157 1.00 97.56 101 SER A O 1
ATOM 752 N N . GLY A 1 102 ? -6.336 -1.253 -9.847 1.00 97.06 102 GLY A N 1
ATOM 753 C CA . GLY A 1 102 ? -4.949 -1.602 -9.566 1.00 97.06 102 GLY A CA 1
ATOM 754 C C . GLY A 1 102 ? -4.772 -2.947 -8.856 1.00 97.06 102 GLY A C 1
ATOM 755 O O . GLY A 1 102 ? -3.810 -3.653 -9.144 1.00 97.06 102 GLY A O 1
ATOM 756 N N . ILE A 1 103 ? -5.722 -3.385 -8.020 1.00 97.62 103 ILE A N 1
ATOM 757 C CA . ILE A 1 103 ? -5.710 -4.739 -7.432 1.00 97.62 103 ILE A CA 1
ATOM 758 C C . ILE A 1 103 ? -5.797 -5.818 -8.518 1.00 97.62 103 ILE A C 1
ATOM 760 O O . ILE A 1 103 ? -5.102 -6.834 -8.434 1.00 97.62 103 ILE A O 1
ATOM 764 N N . LYS A 1 104 ? -6.630 -5.619 -9.549 1.00 96.75 104 LYS A N 1
ATOM 765 C CA . LYS A 1 104 ? -6.734 -6.568 -10.670 1.00 96.75 104 LYS A CA 1
ATOM 766 C C . LYS A 1 104 ? -5.400 -6.673 -11.400 1.00 96.75 104 LYS A C 1
ATOM 768 O O . LYS A 1 104 ? -4.920 -7.779 -11.638 1.00 96.75 104 LYS A O 1
ATOM 773 N N . ASP A 1 105 ? -4.783 -5.534 -11.693 1.00 95.81 105 ASP A N 1
ATOM 774 C CA . ASP A 1 105 ? -3.474 -5.474 -12.340 1.00 95.81 105 ASP A CA 1
ATOM 775 C C . ASP A 1 105 ? -2.376 -6.105 -11.475 1.00 95.81 105 ASP A C 1
ATOM 777 O O . ASP A 1 105 ? -1.638 -6.966 -11.952 1.00 95.81 105 ASP A O 1
ATOM 781 N N . ARG A 1 106 ? -2.336 -5.799 -10.175 1.00 95.00 106 ARG A N 1
ATOM 782 C CA . ARG A 1 106 ? -1.432 -6.435 -9.207 1.00 95.00 106 ARG A CA 1
ATOM 783 C C . ARG A 1 106 ? -1.578 -7.952 -9.197 1.00 95.00 106 ARG A C 1
ATOM 785 O O . ARG A 1 106 ? -0.581 -8.663 -9.118 1.00 95.00 106 ARG A O 1
ATOM 792 N N . ASN A 1 107 ? -2.802 -8.469 -9.269 1.00 94.56 107 ASN A N 1
ATOM 793 C CA . ASN A 1 107 ? -3.035 -9.911 -9.295 1.00 94.56 107 ASN A CA 1
ATOM 794 C C . ASN A 1 107 ? -2.560 -10.546 -10.604 1.00 94.56 107 ASN A C 1
ATOM 796 O O . ASN A 1 107 ? -2.006 -11.642 -10.571 1.00 94.56 107 ASN A O 1
ATOM 800 N N . ARG A 1 108 ? -2.702 -9.855 -11.742 1.00 93.75 108 ARG A N 1
ATOM 801 C CA . ARG A 1 108 ? -2.125 -10.305 -13.019 1.00 93.75 108 ARG A CA 1
ATOM 802 C C . ARG A 1 108 ? -0.598 -10.369 -12.946 1.00 93.75 108 ARG A C 1
ATOM 804 O O . ARG A 1 108 ? -0.019 -11.346 -13.407 1.00 93.75 108 ARG A O 1
ATOM 811 N N . VAL A 1 109 ? 0.042 -9.386 -12.319 1.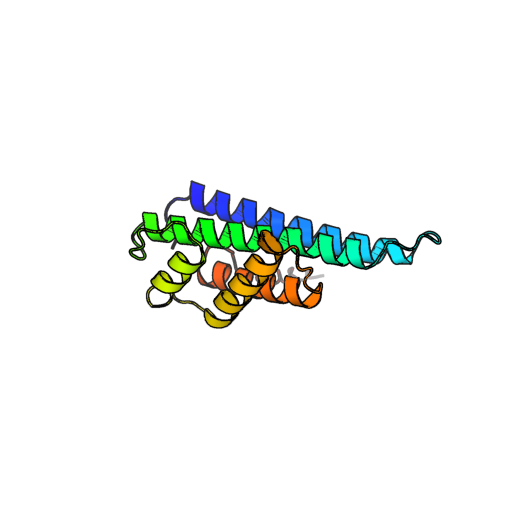00 91.00 109 VAL A N 1
ATOM 812 C CA . VAL A 1 109 ? 1.493 -9.399 -12.079 1.00 91.00 109 VAL A CA 1
ATOM 813 C C . VAL A 1 109 ? 1.885 -10.569 -11.175 1.00 91.00 109 VAL A C 1
ATOM 815 O O . VAL A 1 109 ? 2.698 -11.404 -11.556 1.00 91.00 109 VAL A O 1
ATOM 818 N N . ALA A 1 110 ? 1.279 -10.660 -9.989 1.00 89.38 110 ALA A N 1
ATOM 819 C CA . ALA A 1 110 ? 1.689 -11.603 -8.951 1.00 89.38 110 ALA A CA 1
ATOM 820 C C . ALA A 1 110 ? 1.381 -13.071 -9.278 1.00 89.38 110 ALA A C 1
ATOM 822 O O . ALA A 1 110 ? 2.116 -13.952 -8.843 1.00 89.38 110 ALA A O 1
ATOM 823 N N . HIS A 1 111 ? 0.287 -13.345 -9.996 1.00 88.12 111 HIS A N 1
ATOM 824 C CA . HIS A 1 111 ? -0.177 -14.715 -10.241 1.00 88.12 111 HIS A CA 1
ATOM 825 C C . HIS A 1 111 ? 0.012 -15.179 -11.682 1.00 88.12 111 HIS A C 1
ATOM 827 O O . HIS A 1 111 ? 0.143 -16.376 -11.910 1.00 88.12 111 HIS A O 1
ATOM 833 N N . LEU A 1 112 ? 0.011 -14.259 -12.650 1.00 86.25 112 LEU A N 1
ATOM 834 C CA . LEU A 1 112 ? 0.094 -14.595 -14.075 1.00 86.25 112 LEU A CA 1
ATOM 835 C C . LEU A 1 112 ? 1.418 -14.150 -14.712 1.00 86.25 112 LEU A C 1
ATOM 837 O O . LEU A 1 112 ? 1.603 -14.349 -15.908 1.00 86.25 112 LEU A O 1
ATOM 841 N N . GLY A 1 113 ? 2.320 -13.525 -13.944 1.00 83.56 113 GLY A N 1
ATOM 842 C CA . GLY A 1 113 ? 3.609 -13.042 -14.445 1.00 83.56 113 GLY A CA 1
ATOM 843 C C . GLY A 1 113 ? 3.491 -11.927 -15.488 1.00 83.56 113 GLY A C 1
ATOM 844 O O . GLY A 1 113 ? 4.431 -11.692 -16.243 1.00 83.56 113 GLY A O 1
ATOM 845 N N . VAL A 1 114 ? 2.338 -11.250 -15.563 1.00 88.00 114 VAL A N 1
ATOM 846 C CA . VAL A 1 114 ? 2.131 -10.140 -16.503 1.00 88.00 114 VAL A CA 1
ATOM 847 C C . VAL A 1 114 ? 3.038 -8.979 -16.115 1.00 88.00 114 VAL A C 1
ATOM 849 O O . VAL A 1 114 ? 3.072 -8.581 -14.956 1.00 88.00 114 VAL A O 1
ATOM 852 N N . MET A 1 115 ? 3.730 -8.395 -17.090 1.00 87.12 115 MET A N 1
ATOM 853 C CA . MET A 1 115 ? 4.508 -7.176 -16.885 1.00 87.12 115 MET A CA 1
ATOM 854 C C . MET A 1 115 ? 3.656 -5.961 -17.234 1.00 87.12 115 MET A C 1
ATOM 856 O O . MET A 1 115 ? 3.194 -5.817 -18.367 1.00 87.12 115 MET A O 1
ATOM 860 N N . LEU A 1 116 ? 3.426 -5.091 -16.254 1.00 88.88 116 LEU 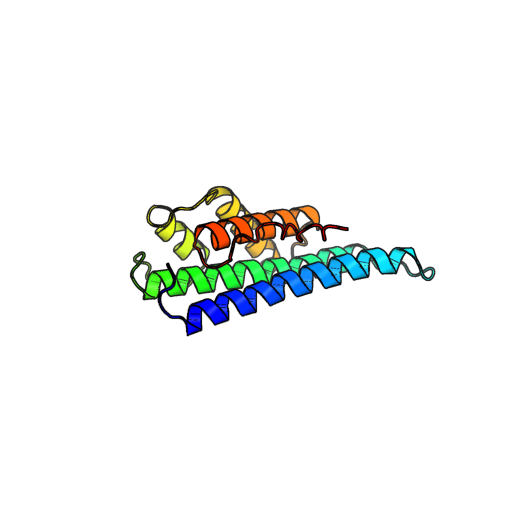A N 1
ATOM 861 C CA . LEU A 1 116 ? 2.806 -3.792 -16.495 1.00 88.88 116 LEU A CA 1
ATOM 862 C C . LEU A 1 116 ? 3.856 -2.782 -16.955 1.00 88.88 116 LEU A C 1
ATOM 864 O O . LEU A 1 116 ? 5.016 -2.856 -16.548 1.00 88.88 116 LEU A O 1
ATOM 868 N N . SER A 1 117 ? 3.420 -1.810 -17.758 1.00 89.44 117 SER A N 1
ATOM 869 C CA . SER A 1 117 ? 4.274 -0.688 -18.146 1.00 89.44 117 SER A CA 1
ATOM 870 C C . SER A 1 117 ? 4.668 0.145 -16.925 1.00 89.44 117 SER A C 1
ATOM 872 O O . SER A 1 117 ? 3.871 0.312 -15.993 1.00 89.44 117 SER A O 1
ATOM 874 N N . ARG A 1 118 ? 5.854 0.761 -16.975 1.00 88.69 118 ARG A N 1
ATOM 875 C CA . ARG A 1 118 ? 6.306 1.754 -15.988 1.00 88.69 118 ARG A CA 1
ATOM 876 C C . ARG A 1 118 ? 5.220 2.769 -15.604 1.00 88.69 118 ARG A C 1
ATOM 878 O O . ARG A 1 118 ? 4.980 2.993 -14.419 1.00 88.69 118 ARG A O 1
ATOM 885 N N . CYS A 1 119 ? 4.564 3.383 -16.591 1.00 90.50 119 CYS A N 1
ATOM 886 C CA . CYS A 1 119 ? 3.545 4.412 -16.358 1.00 90.50 119 CYS A CA 1
ATOM 887 C C . CYS A 1 119 ? 2.339 3.861 -15.590 1.00 90.50 119 CYS A C 1
ATOM 889 O O . CYS A 1 119 ? 1.820 4.523 -14.695 1.00 90.50 119 CYS A O 1
ATOM 891 N N . THR A 1 120 ? 1.918 2.635 -15.907 1.00 93.75 120 THR A N 1
ATOM 892 C CA . THR A 1 120 ? 0.826 1.955 -15.202 1.00 93.75 120 THR A CA 1
ATOM 893 C C . THR A 1 120 ? 1.201 1.666 -13.748 1.00 93.75 120 THR A C 1
ATOM 895 O O . THR A 1 120 ? 0.409 1.957 -12.855 1.00 93.75 120 THR A O 1
ATOM 898 N N . CYS A 1 121 ? 2.413 1.157 -13.494 1.00 93.75 121 CYS A N 1
ATOM 899 C CA . CYS A 1 121 ? 2.904 0.914 -12.134 1.00 93.75 121 CYS A CA 1
ATOM 900 C C . CYS A 1 121 ? 2.910 2.199 -11.298 1.00 93.75 121 CYS A C 1
ATOM 902 O O . CYS A 1 121 ? 2.378 2.210 -10.189 1.00 93.75 121 CYS A O 1
ATOM 904 N N . TRP A 1 122 ? 3.461 3.292 -11.838 1.00 94.44 122 TRP A N 1
ATOM 905 C CA . TRP A 1 122 ? 3.524 4.563 -11.113 1.00 94.44 122 TRP A CA 1
ATOM 906 C C . TRP A 1 122 ? 2.156 5.170 -10.862 1.00 94.44 122 TRP A C 1
ATOM 908 O O . TRP A 1 122 ? 1.910 5.612 -9.746 1.00 94.44 122 TRP A O 1
ATOM 918 N N . LYS A 1 123 ? 1.241 5.097 -11.834 1.00 96.62 123 LYS A N 1
ATOM 919 C CA . LYS A 1 123 ? -0.141 5.539 -11.637 1.00 96.62 123 LYS A CA 1
ATOM 920 C C . LYS A 1 123 ? -0.784 4.838 -10.438 1.00 96.62 123 LYS A C 1
ATOM 922 O O . LYS A 1 123 ? -1.348 5.506 -9.581 1.00 96.62 123 LYS A O 1
ATOM 927 N N . HIS A 1 124 ? -0.668 3.512 -10.353 1.00 97.56 124 HIS A N 1
ATOM 928 C CA . HIS A 1 124 ? -1.238 2.746 -9.240 1.00 97.56 124 HIS A CA 1
ATOM 929 C C . HIS A 1 124 ? -0.576 3.085 -7.900 1.00 97.56 124 HIS A C 1
ATOM 931 O O . HIS A 1 124 ? -1.267 3.219 -6.894 1.00 97.56 124 HIS A O 1
ATOM 937 N N . ILE A 1 125 ? 0.746 3.270 -7.878 1.00 97.19 125 ILE A N 1
ATOM 938 C CA . ILE A 1 125 ? 1.475 3.679 -6.668 1.00 97.19 125 ILE A CA 1
ATOM 939 C C . ILE A 1 125 ? 1.044 5.075 -6.209 1.00 97.19 125 ILE A C 1
ATOM 941 O O . ILE A 1 125 ? 0.800 5.270 -5.021 1.00 97.19 125 ILE A O 1
ATOM 945 N N . ASP A 1 126 ? 0.896 6.024 -7.131 1.00 97.06 126 ASP A N 1
ATOM 946 C CA . ASP A 1 126 ? 0.452 7.385 -6.826 1.00 97.06 126 ASP A CA 1
ATOM 947 C C . ASP A 1 126 ? -0.998 7.406 -6.318 1.00 97.06 126 ASP A C 1
ATOM 949 O O . ASP A 1 126 ? -1.303 8.121 -5.363 1.00 97.06 126 ASP A O 1
ATOM 953 N N . THR A 1 127 ? -1.876 6.558 -6.869 1.00 97.81 127 THR A N 1
ATOM 954 C CA . THR A 1 127 ? -3.216 6.333 -6.309 1.00 97.81 127 THR A CA 1
ATOM 955 C C . THR A 1 127 ? -3.131 5.827 -4.868 1.00 97.81 127 THR A C 1
ATOM 957 O O . THR A 1 127 ? -3.769 6.401 -3.995 1.00 97.81 127 THR A O 1
ATOM 960 N N . ILE A 1 128 ? -2.317 4.807 -4.571 1.00 98.12 128 ILE A N 1
ATOM 961 C CA . ILE A 1 128 ? -2.178 4.299 -3.193 1.00 98.12 128 ILE A CA 1
ATOM 962 C C . ILE A 1 128 ? -1.635 5.389 -2.262 1.00 98.12 128 ILE A C 1
ATOM 964 O O . ILE A 1 128 ? -2.143 5.552 -1.155 1.00 98.12 128 ILE A O 1
ATOM 968 N N . LYS A 1 129 ? -0.646 6.168 -2.712 1.00 97.75 129 LYS A N 1
ATOM 969 C CA . LYS A 1 129 ? -0.094 7.295 -1.950 1.00 97.75 129 LYS A CA 1
ATOM 970 C C . LYS A 1 129 ? -1.182 8.287 -1.555 1.00 97.75 129 LYS A C 1
ATOM 972 O O . LYS A 1 129 ? -1.232 8.709 -0.404 1.00 97.75 129 LYS A O 1
ATOM 977 N N . LEU A 1 130 ? -2.049 8.643 -2.503 1.00 97.19 130 LEU A N 1
ATOM 978 C CA . LEU A 1 130 ? -3.162 9.559 -2.275 1.00 97.19 130 LEU A CA 1
ATOM 979 C C . LEU A 1 130 ? -4.097 9.040 -1.178 1.00 97.19 130 LEU A C 1
ATOM 981 O O . LEU A 1 130 ? -4.460 9.800 -0.282 1.00 97.19 130 LEU A O 1
ATOM 985 N N . GLU A 1 131 ? -4.436 7.752 -1.219 1.00 97.81 131 GLU A N 1
ATOM 986 C CA . GLU A 1 131 ? -5.283 7.126 -0.201 1.00 97.81 131 GLU A CA 1
ATOM 987 C C . GLU A 1 131 ? -4.595 7.075 1.161 1.00 97.81 131 GLU A C 1
ATOM 989 O O . GLU A 1 131 ? -5.202 7.422 2.166 1.00 97.81 131 GLU A O 1
ATOM 994 N N . LEU A 1 132 ? -3.309 6.724 1.221 1.00 97.56 132 LEU A N 1
ATOM 995 C CA . LEU A 1 132 ? -2.569 6.697 2.484 1.00 97.56 132 LEU A CA 1
ATOM 996 C C . LEU A 1 132 ? -2.416 8.094 3.108 1.00 97.56 132 LEU A C 1
ATOM 998 O O . LEU A 1 132 ? -2.466 8.224 4.332 1.00 97.56 132 LEU A O 1
ATOM 1002 N N . THR A 1 133 ? -2.276 9.145 2.297 1.00 96.81 133 THR A N 1
ATOM 1003 C CA . THR A 1 133 ? -2.318 10.540 2.767 1.00 96.81 133 THR A CA 1
ATOM 1004 C C . THR A 1 133 ? -3.711 10.907 3.266 1.00 96.81 133 THR A C 1
ATOM 1006 O O . THR A 1 133 ? -3.852 11.478 4.345 1.00 96.81 133 THR A O 1
ATOM 1009 N N . GLN A 1 134 ? -4.757 10.541 2.521 1.00 96.19 134 GLN A N 1
ATOM 1010 C CA . GLN A 1 134 ? -6.144 10.743 2.939 1.00 96.19 134 GLN A CA 1
ATOM 1011 C C . GLN A 1 134 ? -6.455 9.998 4.243 1.00 96.19 134 GLN A C 1
ATOM 1013 O O . GLN A 1 134 ? -7.230 10.482 5.068 1.00 96.19 134 GLN A O 1
ATOM 1018 N N . PHE A 1 135 ? -5.803 8.856 4.458 1.00 95.88 135 PHE A N 1
ATOM 1019 C CA . PHE A 1 135 ? -5.902 8.087 5.685 1.00 95.88 135 PHE A CA 1
ATOM 1020 C C . PHE A 1 135 ? -5.035 8.628 6.835 1.00 95.88 135 PHE A C 1
ATOM 1022 O O . PHE A 1 135 ? -4.977 8.025 7.905 1.00 95.88 135 PHE A O 1
ATOM 1029 N N . GLY A 1 136 ? -4.341 9.753 6.649 1.00 95.44 136 GLY A N 1
ATOM 1030 C CA . GLY A 1 136 ? -3.447 10.326 7.658 1.00 95.44 136 GLY A CA 1
ATOM 1031 C C . GLY A 1 136 ? -2.236 9.446 7.996 1.00 95.44 136 GLY A C 1
ATOM 1032 O O . GLY A 1 136 ? -1.540 9.708 8.977 1.00 95.44 136 GLY A O 1
ATOM 1033 N N . ILE A 1 137 ? -1.967 8.406 7.198 1.00 96.19 137 ILE A N 1
ATOM 1034 C CA . ILE A 1 137 ? -0.797 7.537 7.363 1.00 96.19 137 ILE A CA 1
ATOM 1035 C C . ILE A 1 137 ? 0.447 8.291 6.910 1.00 96.19 137 ILE A C 1
ATOM 1037 O O . ILE A 1 137 ? 1.447 8.348 7.629 1.00 96.19 137 ILE A O 1
ATOM 1041 N N . LEU A 1 138 ? 0.362 8.913 5.735 1.00 95.62 138 LEU A N 1
ATOM 1042 C CA . LEU A 1 138 ? 1.409 9.763 5.184 1.00 95.62 138 LEU A CA 1
ATOM 1043 C C . LEU A 1 138 ? 1.101 11.227 5.479 1.00 95.62 138 LEU A C 1
ATOM 1045 O O . LEU A 1 138 ? -0.049 11.662 5.430 1.00 95.62 138 LEU A O 1
ATOM 1049 N N . GLN A 1 139 ? 2.144 11.991 5.779 1.00 88.19 139 GLN A N 1
ATOM 1050 C CA . GLN A 1 139 ? 2.024 13.434 5.916 1.00 88.19 139 GLN A CA 1
ATOM 1051 C C . GLN A 1 139 ? 2.008 14.065 4.524 1.00 88.19 139 GLN A C 1
ATOM 1053 O O . GLN A 1 139 ? 2.823 13.714 3.668 1.00 88.19 139 GLN A O 1
ATOM 1058 N N . CYS A 1 140 ? 1.093 15.008 4.306 1.00 71.00 140 CYS A N 1
ATOM 1059 C CA . CYS A 1 140 ? 1.152 15.879 3.143 1.00 71.00 140 CYS A CA 1
ATOM 1060 C C . CYS A 1 140 ? 2.382 16.772 3.328 1.00 71.00 140 CYS A C 1
ATOM 1062 O O . CYS A 1 140 ? 2.386 17.646 4.191 1.00 71.00 140 CYS A O 1
ATOM 1064 N N . SER A 1 141 ? 3.465 16.496 2.607 1.00 59.97 141 SER A N 1
ATOM 1065 C CA . SER A 1 141 ? 4.646 17.352 2.650 1.00 59.97 141 SER A CA 1
ATOM 1066 C C . SER A 1 141 ? 4.282 18.675 1.975 1.00 59.97 141 SER A C 1
ATOM 1068 O O . SER A 1 141 ? 4.163 18.720 0.752 1.00 59.97 141 SER A O 1
ATOM 1070 N N . GLU A 1 142 ? 4.064 19.741 2.746 1.00 46.88 142 GLU A N 1
ATOM 1071 C CA . GLU A 1 142 ? 4.090 21.087 2.173 1.00 46.88 142 GLU A CA 1
ATOM 1072 C C . GLU A 1 142 ? 5.496 21.347 1.609 1.00 46.88 142 GLU A C 1
ATOM 1074 O O . GLU A 1 142 ? 6.490 20.945 2.230 1.00 46.88 142 GLU A O 1
ATOM 1079 N N . PRO A 1 143 ? 5.625 21.978 0.430 1.00 45.50 143 PRO A N 1
ATOM 1080 C CA . PRO A 1 143 ? 6.922 22.430 -0.040 1.00 45.50 143 PRO A CA 1
ATOM 1081 C C . PRO A 1 143 ? 7.461 23.442 0.975 1.00 45.50 143 PRO A C 1
ATOM 1083 O O . PRO A 1 143 ? 6.876 24.502 1.185 1.00 45.50 143 PRO A O 1
ATOM 1086 N N . SER A 1 144 ? 8.559 23.076 1.634 1.00 43.88 144 SER A N 1
ATOM 1087 C CA . SER A 1 144 ? 9.290 23.933 2.564 1.00 43.88 144 SER A CA 1
ATOM 1088 C C . SER A 1 144 ? 9.730 25.207 1.836 1.00 43.88 144 SER A C 1
ATOM 1090 O O . SER A 1 144 ? 10.728 25.204 1.115 1.00 43.88 144 SER A O 1
ATOM 1092 N N . ASN A 1 145 ? 8.966 26.290 1.986 1.00 48.84 145 ASN A N 1
ATOM 1093 C CA . ASN A 1 145 ? 9.422 27.627 1.633 1.00 48.84 145 ASN A CA 1
ATOM 1094 C C . ASN A 1 145 ? 10.500 28.008 2.650 1.00 48.84 145 ASN A C 1
ATOM 1096 O O . ASN A 1 145 ? 10.201 28.362 3.791 1.00 48.84 145 ASN A O 1
ATOM 1100 N N . ALA A 1 146 ? 11.762 27.870 2.248 1.00 51.09 146 ALA A N 1
ATOM 1101 C CA . ALA A 1 146 ? 12.885 28.382 3.015 1.00 51.09 146 ALA A CA 1
ATOM 1102 C C . ALA A 1 146 ? 12.744 29.912 3.167 1.00 51.09 146 ALA A C 1
ATOM 1104 O O . ALA A 1 146 ? 12.389 30.579 2.192 1.00 51.09 146 ALA A O 1
ATOM 1105 N N . PRO A 1 147 ? 13.003 30.484 4.354 1.00 59.91 147 PRO A N 1
ATOM 1106 C CA . PRO A 1 147 ? 12.954 31.927 4.538 1.00 59.91 147 PRO A CA 1
ATOM 1107 C C . PRO A 1 147 ? 14.100 32.595 3.768 1.00 59.91 147 PRO A C 1
ATOM 1109 O O . PRO A 1 147 ? 15.265 32.235 3.940 1.00 59.91 147 PRO A O 1
ATOM 1112 N N . GLU A 1 148 ? 13.762 33.576 2.929 1.00 54.97 148 GLU A N 1
ATOM 1113 C CA . GLU A 1 148 ? 14.724 34.521 2.364 1.00 54.97 148 GLU A CA 1
ATOM 1114 C C . GLU A 1 148 ? 15.439 35.250 3.509 1.00 54.97 148 GLU A C 1
ATOM 1116 O O . GLU A 1 148 ? 14.813 35.913 4.340 1.00 54.97 148 GLU A O 1
ATOM 1121 N N . SER A 1 149 ? 16.762 35.103 3.563 1.00 52.94 149 SER A N 1
ATOM 1122 C CA . SER A 1 149 ? 17.625 35.871 4.455 1.00 52.94 149 SER A CA 1
ATOM 1123 C C . SER A 1 149 ? 17.537 37.360 4.099 1.00 52.94 149 SER A C 1
ATOM 1125 O O . SER A 1 149 ? 17.836 37.712 2.954 1.00 52.94 149 SER A O 1
ATOM 1127 N N . PRO A 1 150 ? 17.182 38.256 5.036 1.00 68.44 150 PRO A N 1
ATOM 1128 C CA . PRO A 1 150 ? 17.297 39.684 4.793 1.00 68.44 150 PRO A CA 1
ATOM 1129 C C . PRO A 1 150 ? 18.782 40.074 4.762 1.00 68.44 150 PRO A C 1
ATOM 1131 O O . PRO A 1 150 ? 19.569 39.619 5.596 1.00 68.44 150 PRO A O 1
ATOM 1134 N N . SER A 1 151 ? 19.145 40.868 3.751 1.00 71.94 151 SER A N 1
ATOM 1135 C CA . SER A 1 151 ? 20.468 41.495 3.598 1.00 71.94 151 SER A CA 1
ATOM 1136 C C . SER A 1 151 ? 20.641 42.691 4.525 1.00 71.94 151 SER A C 1
ATOM 1138 O O . SER A 1 151 ? 19.615 43.337 4.840 1.00 71.94 151 SER A O 1
#

Radius of gyration: 17.94 Å; chains: 1; bounding box: 47×56×43 Å

Secondary structure (DSSP, 8-state):
----HHHHHHHHHHHHHHHHHHHHHHHHHHHTTTS------HHHHHHHHHHHHHHHHHHHHHHHHHHHHTTSS--S--SHHHHHHHHTTTS--S-HHHHHHHHHHHHHHHHH-PPPPHHHHHHHHHHHHHHHHHTTSS-------PPPPP-

pLDDT: mean 86.2, std 17.39, range [40.34, 98.56]